Protein AF-A0A227J1J9-F1 (afdb_monomer)

pLDDT: mean 93.0, std 8.67, range [49.31, 98.5]

Nearest PDB structures (foldseek):
  1xea-assembly1_B  TM=9.736E-01  e=7.513E-14  Vibrio cholerae
  1tlt-assembly1_B  TM=8.132E-01  e=2.672E-05  Escherichia coli
  3uuw-assembly1_D  TM=7.881E-01  e=3.595E-04  Clostridioides difficile 630
  3gfg-assembly6_L  TM=7.152E-01  e=7.908E-02  Bacillus subtilis subsp. subtilis str. 168
  2ho5-assembly1_B  TM=6.022E-01  e=7.908E-02  Streptococcus pneumoniae

InterP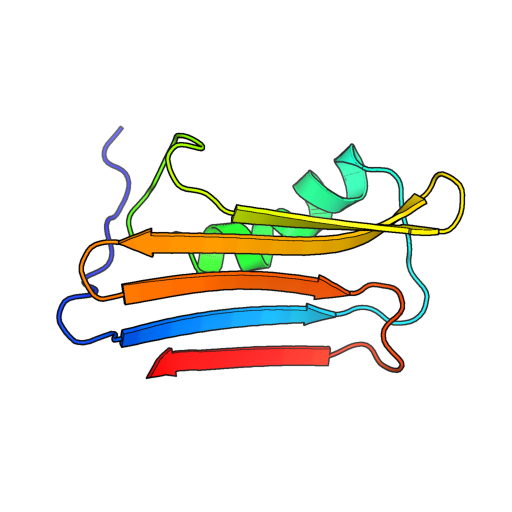ro domains:
  IPR048477 YceM-like, C-terminal domain [PF21378] (5-95)

Radius of gyration: 13.74 Å; Cα contacts (8 Å, |Δi|>4): 199; chains: 1; bounding box: 33×29×34 Å

Foldseek 3Di:
DDDQADDCPPWQEKEKEFEAAQDFAAPCCCVPVPLCVLVVVLVNHVDDDCPQKDWDWDDDVNTTQKIKIWHDDPNYIGIGIYGHNDNHGDIDIDID

Secondary structure (DSSP, 8-state):
--------TT-SEEEEEEE-BS--B-HHHHIIIIIHHHHHHH-TT---S-TT-EEEEEEETTEEEEEEEEEEETTEEEEEEEESSBSS-EEEEEE-

Solvent-accessible surface area (backbone atoms only — not comparable to full-atom values): 5329 Å² total; per-residue (Å²): 133,89,75,77,66,57,89,56,93,83,40,44,31,37,38,29,36,53,29,29,47,76,54,54,30,53,64,65,62,42,41,73,75,51,48,43,55,36,44,56,72,47,42,40,74,59,76,88,71,71,79,78,53,49,74,50,73,41,67,55,90,89,22,44,25,32,45,34,44,33,38,71,57,90,77,21,40,29,30,22,35,32,36,15,70,32,98,50,69,48,74,50,79,47,77,74

Structure (mmCIF, N/CA/C/O backbone):
data_AF-A0A227J1J9-F1
#
_entry.id   AF-A0A227J1J9-F1
#
loop_
_atom_site.group_PDB
_atom_site.id
_atom_site.type_symbol
_atom_site.label_atom_id
_atom_site.label_alt_id
_atom_site.label_comp_id
_atom_site.label_asym_id
_atom_site.label_entity_id
_atom_site.label_seq_id
_atom_site.pdbx_PDB_ins_code
_atom_site.Cartn_x
_atom_site.Cartn_y
_atom_site.Cartn_z
_atom_site.occupancy
_atom_site.B_iso_or_equiv
_atom_site.auth_seq_id
_atom_site.auth_comp_id
_atom_site.auth_asym_id
_atom_site.auth_atom_id
_atom_site.pdbx_PDB_model_num
ATOM 1 N N . PRO A 1 1 ? 5.794 19.411 -13.065 1.00 49.31 1 PRO A N 1
ATOM 2 C CA . PRO A 1 1 ? 6.723 18.953 -12.002 1.00 49.31 1 PRO A CA 1
ATOM 3 C C . PRO A 1 1 ? 7.280 17.568 -12.354 1.00 49.31 1 PRO A C 1
ATOM 5 O O . PRO A 1 1 ? 6.495 16.653 -12.576 1.00 49.31 1 PRO A O 1
ATOM 8 N N . ASN A 1 2 ? 8.602 17.431 -12.484 1.00 55.69 2 ASN A N 1
ATOM 9 C CA . ASN A 1 2 ? 9.237 16.139 -12.756 1.00 55.69 2 ASN A CA 1
ATOM 10 C C . ASN A 1 2 ? 9.247 15.314 -11.465 1.00 55.69 2 ASN A C 1
ATOM 12 O O . ASN A 1 2 ? 10.054 15.568 -10.576 1.00 55.69 2 ASN A O 1
ATOM 16 N N . VAL A 1 3 ? 8.318 14.367 -11.352 1.00 67.44 3 VAL A N 1
ATOM 17 C CA . VAL A 1 3 ? 8.352 13.332 -10.313 1.00 67.44 3 VAL A CA 1
ATOM 18 C C . VAL A 1 3 ? 9.520 12.388 -10.593 1.00 67.44 3 VAL A C 1
ATOM 20 O O . VAL A 1 3 ? 9.741 11.997 -11.742 1.00 67.44 3 VAL A O 1
ATOM 23 N N . GLN A 1 4 ? 10.296 12.057 -9.559 1.00 68.56 4 GLN A N 1
ATOM 24 C CA . GLN A 1 4 ? 11.349 11.049 -9.676 1.00 68.56 4 GLN A CA 1
ATOM 25 C C . GLN A 1 4 ? 10.710 9.702 -10.028 1.00 68.56 4 GLN A C 1
ATOM 27 O O . GLN A 1 4 ? 9.725 9.301 -9.415 1.00 68.56 4 GLN A O 1
ATOM 32 N N . LYS A 1 5 ? 11.266 9.021 -11.032 1.00 71.88 5 LYS A N 1
ATOM 33 C CA . LYS A 1 5 ? 10.906 7.646 -11.381 1.00 71.88 5 LYS A CA 1
ATOM 34 C C . LYS A 1 5 ? 12.068 6.746 -10.990 1.00 71.88 5 LYS A C 1
ATOM 36 O O . LYS A 1 5 ? 13.191 6.985 -11.431 1.00 71.88 5 LYS A O 1
ATOM 41 N N . GLY A 1 6 ? 11.798 5.758 -10.148 1.00 71.56 6 GLY A N 1
ATOM 42 C CA . GLY A 1 6 ? 12.745 4.700 -9.831 1.00 71.56 6 GLY A CA 1
ATOM 43 C C . GLY A 1 6 ? 12.923 3.754 -11.016 1.00 71.56 6 GLY A C 1
ATOM 44 O O . GLY A 1 6 ? 12.010 3.575 -11.825 1.00 71.56 6 GLY A O 1
ATOM 45 N N . ASP A 1 7 ? 14.103 3.148 -11.116 1.00 78.31 7 ASP A N 1
ATOM 46 C CA . ASP A 1 7 ? 14.348 2.061 -12.061 1.00 78.31 7 ASP A CA 1
ATOM 47 C C . ASP A 1 7 ? 13.851 0.736 -11.460 1.00 78.31 7 ASP A C 1
ATOM 49 O O . ASP A 1 7 ? 14.284 0.333 -10.380 1.00 78.31 7 ASP A O 1
ATOM 53 N N . VAL A 1 8 ? 12.922 0.074 -12.154 1.00 81.94 8 VAL A N 1
ATOM 54 C CA . VAL A 1 8 ? 12.316 -1.208 -11.750 1.00 81.94 8 VAL A CA 1
ATOM 55 C C . VAL A 1 8 ? 12.702 -2.366 -12.669 1.00 81.94 8 VAL A C 1
ATOM 57 O O . VAL A 1 8 ? 12.153 -3.454 -12.526 1.00 81.94 8 VAL A O 1
ATOM 60 N N . ALA A 1 9 ? 13.645 -2.176 -13.601 1.00 77.19 9 ALA A N 1
ATOM 61 C CA . ALA A 1 9 ? 13.917 -3.131 -14.681 1.00 77.19 9 ALA A CA 1
ATOM 62 C C . ALA A 1 9 ? 14.200 -4.575 -14.213 1.00 77.19 9 ALA A C 1
ATOM 64 O O . ALA A 1 9 ? 13.866 -5.526 -14.917 1.00 77.19 9 ALA A O 1
ATOM 65 N N . ASN A 1 10 ? 14.770 -4.746 -13.016 1.00 87.75 10 ASN A N 1
ATOM 66 C CA . ASN A 1 10 ? 15.103 -6.055 -12.442 1.00 87.75 10 ASN A CA 1
ATOM 67 C C . ASN A 1 10 ? 14.244 -6.443 -11.227 1.00 87.75 10 ASN A C 1
ATOM 69 O O . ASN A 1 10 ? 14.528 -7.450 -10.587 1.00 87.75 10 ASN A O 1
ATOM 73 N N . LEU A 1 11 ? 13.218 -5.657 -10.897 1.00 92.50 11 LEU A N 1
ATOM 74 C CA . LEU A 1 11 ? 12.350 -5.891 -9.748 1.00 92.50 11 LEU A CA 1
ATOM 75 C C . LEU A 1 11 ? 11.100 -6.648 -10.206 1.00 92.50 11 LEU A C 1
ATOM 77 O O . LEU A 1 11 ? 10.299 -6.129 -10.980 1.00 92.50 11 LEU A O 1
ATOM 81 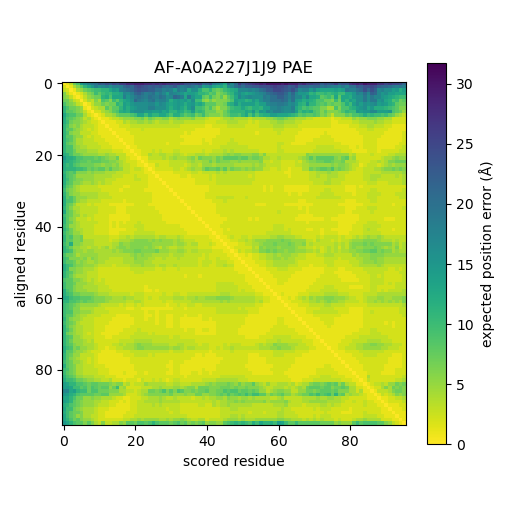N N . LYS A 1 12 ? 10.905 -7.875 -9.731 1.00 94.88 12 LYS A N 1
ATOM 82 C CA . LYS A 1 12 ? 9.696 -8.671 -9.986 1.00 94.88 12 LYS A CA 1
ATOM 83 C C . LYS A 1 12 ? 8.598 -8.376 -8.981 1.00 94.88 12 LYS A C 1
ATOM 85 O O . LYS A 1 12 ? 7.423 -8.386 -9.341 1.00 94.88 12 LYS A O 1
ATOM 90 N N . SER A 1 13 ? 8.952 -8.059 -7.741 1.00 96.25 13 SER A N 1
ATOM 91 C CA . SER A 1 13 ? 7.962 -7.592 -6.773 1.00 96.25 13 SER A CA 1
ATOM 92 C C . SER A 1 13 ? 8.555 -6.689 -5.710 1.00 96.25 13 SER A C 1
ATOM 94 O O . SER A 1 13 ? 9.650 -6.959 -5.225 1.00 96.25 13 SER A O 1
ATOM 96 N N . LEU A 1 14 ?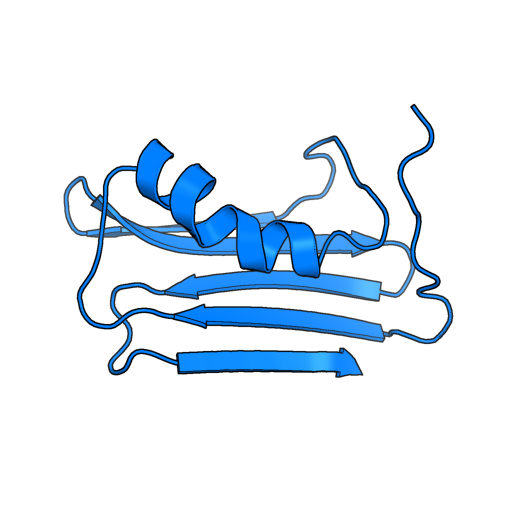 7.788 -5.689 -5.284 1.00 97.25 14 LEU A N 1
ATOM 97 C CA . LEU A 1 14 ? 8.051 -4.904 -4.087 1.00 97.25 14 LEU A CA 1
ATOM 98 C C . LEU A 1 14 ? 6.792 -4.869 -3.227 1.00 97.25 14 LEU A C 1
ATOM 100 O O . LEU A 1 14 ? 5.745 -4.368 -3.642 1.00 97.25 14 LEU A O 1
ATOM 104 N N . ARG A 1 15 ? 6.916 -5.396 -2.010 1.00 98.12 15 ARG A N 1
ATOM 105 C CA . ARG A 1 15 ? 5.855 -5.383 -1.010 1.00 98.12 15 ARG A CA 1
ATOM 106 C C . ARG A 1 15 ? 6.308 -4.663 0.244 1.00 98.12 15 ARG A C 1
ATOM 108 O O . ARG A 1 15 ? 7.352 -4.998 0.808 1.00 98.12 15 ARG A O 1
ATOM 115 N N . TRP A 1 16 ? 5.482 -3.733 0.705 1.00 98.38 16 TRP A N 1
ATOM 116 C CA . TRP A 1 16 ? 5.681 -3.033 1.965 1.00 98.38 16 TRP A CA 1
ATOM 117 C C . TRP A 1 16 ? 4.488 -3.256 2.887 1.00 98.38 16 TRP A C 1
ATOM 119 O O . TRP A 1 16 ? 3.357 -2.877 2.580 1.00 98.38 16 TRP A O 1
ATOM 129 N N . GLU A 1 17 ? 4.749 -3.877 4.032 1.00 98.12 17 GLU A N 1
ATOM 130 C CA . GLU A 1 17 ? 3.766 -4.137 5.078 1.00 98.12 17 GLU A CA 1
ATOM 131 C C . GLU A 1 17 ? 4.091 -3.270 6.290 1.00 98.12 17 GLU A C 1
ATOM 133 O O . GLU A 1 17 ? 5.164 -3.415 6.872 1.00 98.12 17 GLU A O 1
ATOM 138 N N . LYS A 1 18 ? 3.177 -2.384 6.688 1.00 97.75 18 LYS A N 1
ATOM 139 C CA . LYS A 1 18 ? 3.342 -1.511 7.858 1.00 97.75 18 LYS A CA 1
ATOM 140 C C . LYS A 1 18 ? 2.164 -1.709 8.796 1.00 97.75 18 LYS A C 1
ATOM 142 O O . LYS A 1 18 ? 1.140 -1.049 8.661 1.00 97.75 18 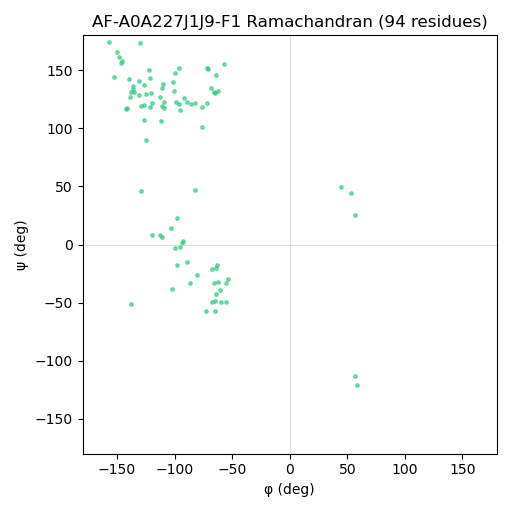LYS A O 1
ATOM 147 N N . ASN A 1 19 ? 2.280 -2.651 9.722 1.00 96.94 19 ASN A N 1
ATOM 148 C CA . ASN A 1 19 ? 1.181 -3.055 10.590 1.00 96.94 19 ASN A CA 1
ATOM 149 C C . ASN A 1 19 ? 1.231 -2.348 11.947 1.00 96.94 19 ASN A C 1
ATOM 151 O O . ASN A 1 19 ? 2.294 -1.995 12.462 1.00 96.94 19 ASN A O 1
ATOM 155 N N . ARG A 1 20 ? 0.059 -2.178 12.558 1.00 94.81 20 ARG A N 1
ATOM 156 C CA . ARG A 1 20 ? -0.099 -1.622 13.907 1.00 94.81 20 ARG A CA 1
ATOM 157 C C . ARG A 1 20 ? -0.837 -2.621 14.787 1.00 94.81 20 ARG A C 1
ATOM 159 O O . ARG A 1 20 ? -1.670 -3.382 14.298 1.00 94.81 20 ARG A O 1
ATOM 166 N N . HIS A 1 21 ? -0.548 -2.585 16.083 1.00 94.38 21 HIS A N 1
ATOM 167 C CA . HIS A 1 21 ? -1.299 -3.356 17.062 1.00 94.38 21 HIS A CA 1
ATOM 168 C C . HIS A 1 21 ? -2.548 -2.608 17.537 1.00 94.38 21 HIS A C 1
ATOM 170 O O . HIS A 1 21 ? -2.420 -1.522 18.100 1.00 94.38 21 HIS A O 1
ATOM 176 N N . ASN A 1 22 ? -3.720 -3.219 17.337 1.00 89.75 22 ASN A N 1
ATOM 177 C CA . ASN A 1 22 ? -5.023 -2.784 17.855 1.00 89.75 22 ASN A CA 1
ATOM 178 C C . ASN A 1 22 ? -5.293 -1.270 17.707 1.00 89.75 22 ASN A C 1
ATOM 180 O O . ASN A 1 22 ? -5.640 -0.586 18.669 1.00 89.75 22 ASN A O 1
ATOM 184 N N . LEU A 1 23 ? -5.079 -0.738 16.499 1.00 92.12 23 LEU A N 1
ATOM 185 C CA . LEU A 1 23 ? -5.201 0.689 16.184 1.00 92.12 23 LEU A CA 1
ATOM 186 C C . LEU A 1 23 ? -6.092 0.971 14.952 1.00 92.12 23 LEU A C 1
ATOM 188 O O . LEU A 1 23 ? -5.673 1.732 14.073 1.00 92.12 23 LEU A O 1
ATOM 192 N N . PRO A 1 24 ? -7.286 0.366 14.809 1.00 93.06 24 PRO A N 1
ATOM 193 C CA . PRO A 1 24 ? -8.212 0.753 13.743 1.00 93.06 24 PRO A CA 1
ATOM 194 C C . PRO A 1 24 ? -8.552 2.254 13.832 1.00 93.06 24 PRO A C 1
ATOM 196 O O . PRO A 1 24 ? -8.396 2.888 14.878 1.00 93.06 24 PRO A O 1
ATOM 199 N N . GLY A 1 25 ? -8.946 2.864 12.715 1.00 94.38 25 GLY A N 1
ATOM 200 C CA . GLY A 1 25 ? -9.162 4.313 12.680 1.00 94.38 25 GLY A CA 1
ATOM 201 C C . GLY A 1 25 ? -10.101 4.792 11.585 1.00 94.38 25 GLY A C 1
ATOM 202 O O . GLY A 1 25 ? -10.560 4.023 10.745 1.00 94.38 25 GLY A O 1
ATOM 203 N N . GLU A 1 26 ? -10.397 6.089 11.608 1.00 96.88 26 GLU A N 1
ATOM 204 C CA . GLU A 1 26 ? -11.172 6.750 10.556 1.00 96.88 26 GLU A CA 1
ATOM 205 C C . GLU A 1 26 ? -10.419 6.699 9.216 1.00 96.88 26 GLU A C 1
ATOM 207 O O . GLU A 1 26 ? -9.189 6.729 9.182 1.00 96.88 26 GLU A O 1
ATOM 212 N N . LEU A 1 27 ? -11.162 6.593 8.114 1.00 95.12 27 LEU A N 1
ATOM 213 C CA . LEU A 1 27 ? -10.643 6.362 6.768 1.00 95.12 27 LEU A CA 1
ATOM 214 C C . LEU A 1 27 ? -9.590 7.392 6.326 1.00 95.12 27 LEU A C 1
ATOM 216 O O . LEU A 1 27 ? -8.531 7.004 5.834 1.00 95.12 27 LEU A O 1
ATOM 220 N N . ARG A 1 28 ? -9.856 8.695 6.478 1.00 96.50 28 ARG A N 1
ATOM 221 C CA . ARG A 1 28 ? -8.935 9.756 6.041 1.00 96.50 28 ARG A CA 1
ATOM 222 C C . ARG A 1 28 ? -7.669 9.762 6.878 1.00 96.50 28 ARG A C 1
ATOM 224 O O . ARG A 1 28 ? -6.589 9.731 6.300 1.00 96.50 28 ARG A O 1
ATOM 231 N N . THR A 1 29 ? -7.789 9.741 8.202 1.00 95.75 29 THR A N 1
ATOM 232 C CA . THR A 1 29 ? -6.623 9.658 9.095 1.00 95.75 29 THR A CA 1
ATOM 233 C C . THR A 1 29 ? -5.826 8.378 8.839 1.00 95.75 29 THR A C 1
ATOM 235 O O . THR A 1 29 ? -4.600 8.396 8.812 1.00 95.75 29 THR A O 1
ATOM 238 N N . PHE A 1 30 ? -6.495 7.248 8.592 1.00 97.12 30 PHE A N 1
ATOM 239 C CA . PHE A 1 30 ? -5.814 5.996 8.275 1.00 97.12 30 PHE A CA 1
ATOM 240 C C . PHE A 1 30 ? -4.963 6.128 7.010 1.00 97.12 30 PHE A C 1
ATOM 242 O O . PHE A 1 30 ? -3.789 5.743 7.011 1.00 97.12 30 PHE A O 1
ATOM 249 N N . ILE A 1 31 ? -5.562 6.665 5.944 1.00 97.19 31 ILE A N 1
ATOM 250 C CA . ILE A 1 31 ? -4.930 6.753 4.630 1.00 97.19 31 ILE A CA 1
ATOM 251 C C . ILE A 1 31 ? -3.831 7.815 4.615 1.00 97.19 31 ILE A C 1
ATOM 253 O O . ILE A 1 31 ? -2.687 7.502 4.297 1.00 97.19 31 ILE A O 1
ATOM 257 N N . PHE A 1 32 ? -4.167 9.057 4.956 1.00 97.44 32 PHE A N 1
ATOM 258 C CA . PHE A 1 32 ? -3.286 10.204 4.739 1.00 97.44 32 PHE A CA 1
ATOM 259 C C . PHE A 1 32 ? -2.205 10.357 5.807 1.00 97.44 32 PHE A C 1
ATOM 261 O O . PHE A 1 32 ? -1.137 10.867 5.483 1.00 97.44 32 PHE A O 1
ATOM 268 N N . ASP A 1 33 ? -2.429 9.869 7.030 1.00 95.88 33 ASP A N 1
ATOM 269 C CA . ASP A 1 33 ? -1.454 10.057 8.112 1.00 95.88 33 ASP A CA 1
ATOM 270 C C . ASP A 1 33 ? -0.544 8.836 8.302 1.00 95.88 33 ASP A C 1
ATOM 272 O O . ASP A 1 33 ? 0.502 8.947 8.938 1.00 95.88 33 ASP A O 1
ATOM 276 N N . ASP A 1 34 ? -0.907 7.653 7.782 1.00 95.62 34 ASP A N 1
ATOM 277 C CA . ASP A 1 34 ? -0.101 6.438 7.982 1.00 95.62 34 ASP A CA 1
ATOM 278 C C . ASP A 1 34 ? 0.048 5.571 6.732 1.00 95.62 34 ASP A C 1
ATOM 280 O O . ASP A 1 34 ? 1.180 5.233 6.390 1.00 95.62 34 ASP A O 1
ATOM 284 N N . PHE A 1 35 ? -1.041 5.208 6.040 1.00 98.12 35 PHE A N 1
ATOM 285 C CA . PHE A 1 35 ? -0.963 4.324 4.865 1.00 98.12 35 PHE A CA 1
ATOM 286 C C . PHE A 1 35 ? -0.256 4.975 3.670 1.00 98.12 35 PHE A C 1
ATOM 288 O O . PHE A 1 35 ? 0.273 4.270 2.813 1.00 98.12 35 PHE A O 1
ATOM 295 N N . ILE A 1 36 ? -0.184 6.306 3.634 1.00 97.12 36 ILE A N 1
ATOM 296 C CA . ILE A 1 36 ? 0.592 7.038 2.635 1.00 97.12 36 ILE A CA 1
ATOM 297 C C . ILE A 1 36 ? 2.059 6.596 2.618 1.00 97.12 36 ILE A C 1
ATOM 299 O O . ILE A 1 36 ? 2.644 6.530 1.548 1.00 97.12 36 ILE A O 1
ATOM 303 N N . HIS A 1 37 ? 2.633 6.210 3.764 1.00 96.25 37 HIS A N 1
ATOM 304 C CA . HIS A 1 37 ? 4.033 5.792 3.850 1.00 96.25 37 HIS A CA 1
ATOM 305 C C . HIS A 1 37 ? 4.315 4.499 3.065 1.00 96.25 37 HIS A C 1
ATOM 307 O O . HIS A 1 37 ? 5.158 4.545 2.169 1.00 96.25 37 HIS A O 1
ATOM 313 N N . PRO A 1 38 ? 3.638 3.354 3.318 1.00 97.25 38 PRO A N 1
ATOM 314 C CA . PRO A 1 38 ? 3.843 2.166 2.496 1.00 97.25 38 PRO A CA 1
ATOM 315 C C . PRO A 1 38 ? 3.364 2.374 1.053 1.00 97.25 38 PRO A C 1
ATOM 317 O O . PRO A 1 38 ? 3.986 1.830 0.148 1.00 97.25 38 PRO A O 1
ATOM 320 N N . LEU A 1 39 ? 2.311 3.169 0.814 1.00 97.50 39 LEU A N 1
ATOM 321 C CA . LEU A 1 39 ? 1.813 3.439 -0.540 1.00 97.50 39 LEU A CA 1
ATOM 322 C C . LEU A 1 39 ? 2.826 4.213 -1.396 1.00 97.50 39 LEU A C 1
ATOM 324 O O . LEU A 1 39 ? 3.107 3.803 -2.519 1.00 97.50 39 LEU A O 1
ATOM 328 N N . ASP A 1 40 ? 3.384 5.302 -0.870 1.00 95.62 40 ASP A N 1
ATOM 329 C CA . ASP A 1 40 ? 4.417 6.099 -1.538 1.00 95.62 40 ASP A CA 1
ATOM 330 C C . ASP A 1 40 ? 5.693 5.277 -1.744 1.00 95.62 40 ASP A C 1
ATOM 332 O O . ASP A 1 40 ? 6.246 5.241 -2.841 1.00 95.62 40 ASP A O 1
ATOM 336 N N . SER A 1 41 ? 6.088 4.499 -0.730 1.00 95.25 41 SER A N 1
ATOM 337 C CA . SER A 1 41 ? 7.308 3.687 -0.782 1.00 95.25 41 SER A CA 1
ATOM 338 C C . SER A 1 41 ? 7.287 2.617 -1.878 1.00 95.25 41 SER A C 1
ATOM 340 O O . SER A 1 41 ? 8.334 2.300 -2.440 1.00 95.25 41 SER A O 1
ATOM 342 N N . VAL A 1 42 ? 6.116 2.050 -2.203 1.00 96.06 42 VAL A N 1
ATOM 343 C CA . VAL A 1 42 ? 5.984 1.091 -3.316 1.00 96.06 42 VAL A CA 1
ATOM 344 C C . VAL A 1 42 ? 5.680 1.774 -4.655 1.00 96.06 42 VAL A C 1
ATOM 346 O O . VAL A 1 42 ? 5.866 1.157 -5.702 1.00 96.06 42 VAL A O 1
ATOM 349 N N . ASN A 1 43 ? 5.271 3.051 -4.668 1.00 95.31 43 ASN A N 1
ATOM 350 C CA . ASN A 1 43 ? 4.939 3.803 -5.883 1.00 95.31 43 ASN A CA 1
ATOM 351 C C . ASN A 1 43 ? 6.160 4.387 -6.612 1.00 95.31 43 ASN A C 1
ATOM 353 O O . ASN A 1 43 ? 6.166 5.528 -7.074 1.00 95.31 43 ASN A O 1
ATOM 357 N N . VAL A 1 44 ? 7.186 3.560 -6.797 1.00 91.94 44 VAL A N 1
ATOM 358 C CA . VAL A 1 44 ? 8.451 3.933 -7.450 1.00 91.94 4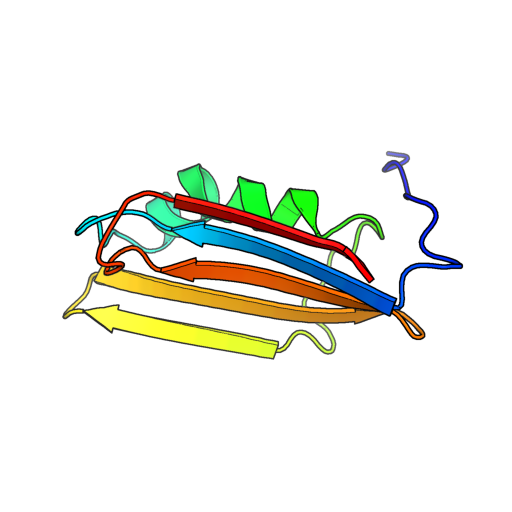4 VAL A CA 1
ATOM 359 C C . VAL A 1 44 ? 8.288 4.349 -8.920 1.00 91.94 44 VAL A C 1
ATOM 361 O O . VAL A 1 44 ? 9.162 5.004 -9.483 1.00 91.94 44 VAL A O 1
ATOM 364 N N . VAL A 1 45 ? 7.157 4.008 -9.545 1.00 90.12 45 VAL A N 1
ATOM 365 C CA . VAL A 1 45 ? 6.827 4.350 -10.941 1.00 90.12 45 VAL A CA 1
ATOM 366 C C . VAL A 1 45 ? 6.011 5.641 -11.077 1.00 90.12 45 VAL A C 1
ATOM 368 O O . VAL A 1 45 ? 5.663 6.028 -12.194 1.00 90.12 45 VAL A O 1
ATOM 371 N N . ALA A 1 46 ? 5.714 6.312 -9.958 1.00 90.12 46 ALA A N 1
ATOM 372 C CA . ALA A 1 46 ? 4.923 7.538 -9.894 1.00 90.12 46 ALA A CA 1
ATOM 373 C C . ALA A 1 46 ? 3.553 7.420 -10.595 1.00 90.12 46 ALA A C 1
AT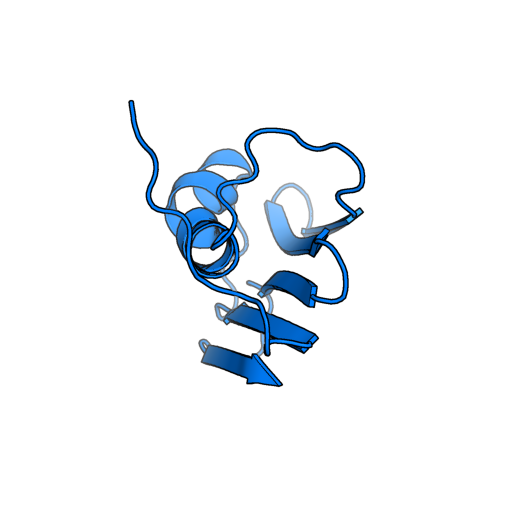OM 375 O O . ALA A 1 46 ? 3.136 8.314 -11.339 1.00 90.12 46 ALA A O 1
ATOM 376 N N . LYS A 1 47 ? 2.843 6.305 -10.369 1.00 92.25 47 LYS A N 1
ATOM 377 C CA . LYS A 1 47 ? 1.458 6.128 -10.825 1.00 92.25 47 LYS A CA 1
ATOM 378 C C . LYS A 1 47 ? 0.565 7.141 -10.106 1.00 92.25 47 LYS A C 1
ATOM 380 O O . LYS A 1 47 ? 0.628 7.260 -8.884 1.00 92.25 47 LYS A O 1
ATOM 385 N N . ALA A 1 48 ? -0.251 7.865 -10.870 1.00 91.81 48 ALA A N 1
ATOM 386 C CA . ALA A 1 48 ? -1.087 8.965 -10.376 1.00 91.81 48 ALA A CA 1
ATOM 387 C C . ALA A 1 48 ? -2.596 8.743 -10.600 1.00 91.81 48 ALA A C 1
ATOM 389 O O . ALA A 1 48 ? -3.398 9.646 -10.372 1.00 91.81 48 ALA A O 1
ATOM 390 N N . ASP A 1 49 ? -2.986 7.551 -11.048 1.00 94.06 49 ASP A N 1
ATOM 391 C CA . ASP A 1 49 ? -4.371 7.134 -11.261 1.00 94.06 49 ASP A CA 1
ATOM 392 C C . ASP A 1 49 ? -4.634 5.774 -10.590 1.00 94.06 49 ASP A C 1
ATOM 394 O O . ASP A 1 49 ? -3.718 5.121 -10.085 1.00 94.06 49 ASP A O 1
ATOM 398 N N . LEU A 1 50 ? -5.897 5.345 -10.587 1.00 94.19 50 LEU A N 1
ATOM 399 C CA . LEU A 1 50 ? -6.328 4.065 -10.015 1.00 94.19 50 LEU A CA 1
ATOM 400 C C . LEU A 1 50 ? -6.600 2.986 -11.076 1.00 94.19 50 LEU A C 1
ATOM 402 O O . LEU A 1 50 ? -7.224 1.972 -10.771 1.00 94.19 50 LEU A O 1
ATOM 406 N N . GLN A 1 51 ? -6.160 3.183 -12.323 1.00 94.81 51 GLN A N 1
ATOM 407 C CA . GLN A 1 51 ? -6.383 2.202 -13.385 1.00 94.81 51 GLN A CA 1
ATOM 408 C C . GLN A 1 51 ? -5.620 0.907 -13.074 1.00 94.81 51 GLN A C 1
ATOM 410 O O . GLN A 1 51 ? -4.438 0.961 -12.737 1.00 94.81 51 GLN A O 1
ATOM 415 N N . ASP A 1 52 ? -6.287 -0.244 -13.168 1.00 95.12 52 ASP A N 1
ATOM 416 C CA . ASP A 1 52 ? -5.715 -1.570 -12.876 1.00 95.12 52 ASP A CA 1
ATOM 417 C C . ASP A 1 52 ? -5.128 -1.713 -11.455 1.00 95.12 52 ASP A C 1
ATOM 419 O O . ASP A 1 52 ? -4.250 -2.540 -11.200 1.00 95.12 52 ASP A O 1
ATOM 423 N N . VAL A 1 53 ? -5.621 -0.907 -10.509 1.00 97.62 53 VAL A N 1
ATOM 424 C CA . VAL A 1 53 ? -5.298 -1.033 -9.085 1.00 97.62 53 VAL A CA 1
ATOM 425 C C . VAL A 1 53 ? -6.328 -1.934 -8.414 1.00 97.62 53 VAL A C 1
ATOM 427 O O . VAL A 1 53 ? -7.532 -1.687 -8.471 1.00 97.62 53 VAL A O 1
ATOM 430 N N . TYR A 1 54 ? -5.849 -2.965 -7.730 1.00 98.19 54 TYR A N 1
ATOM 431 C CA . TYR A 1 54 ? -6.656 -3.851 -6.908 1.00 98.19 54 TYR A CA 1
ATOM 432 C C . TYR A 1 54 ? -6.607 -3.400 -5.447 1.00 98.19 54 TYR A C 1
ATOM 434 O O . TYR A 1 54 ? -5.533 -3.321 -4.846 1.00 98.19 54 TYR A O 1
ATOM 442 N N . ILE A 1 55 ? -7.776 -3.092 -4.883 1.00 98.06 55 ILE A N 1
ATOM 443 C CA . ILE A 1 55 ? -7.918 -2.585 -3.516 1.00 98.06 55 ILE A CA 1
ATOM 444 C C . ILE A 1 55 ? -8.769 -3.562 -2.714 1.00 98.06 55 ILE A C 1
ATOM 446 O O . ILE A 1 55 ? -9.933 -3.792 -3.045 1.00 98.06 55 ILE A O 1
ATOM 450 N N . THR A 1 56 ? -8.221 -4.080 -1.618 1.00 98.31 56 THR A N 1
ATOM 451 C CA . THR A 1 56 ? -8.989 -4.838 -0.623 1.00 98.31 56 THR A CA 1
ATOM 452 C C . THR A 1 56 ? -8.889 -4.174 0.732 1.00 98.31 56 THR A C 1
ATOM 454 O O . THR A 1 56 ? -7.854 -3.627 1.104 1.00 98.31 56 THR A O 1
ATOM 457 N N . HIS A 1 57 ? -9.985 -4.201 1.477 1.00 97.75 57 HIS A N 1
ATOM 458 C CA . HIS A 1 57 ? -10.075 -3.519 2.755 1.00 97.75 57 HIS A CA 1
ATOM 459 C C . HIS A 1 57 ? -10.955 -4.301 3.726 1.00 97.75 57 HIS A C 1
ATOM 461 O O . HIS A 1 57 ? -11.804 -5.094 3.322 1.00 97.75 57 HIS A O 1
ATOM 467 N N . GLN A 1 58 ? -10.750 -4.054 5.014 1.00 97.81 58 GLN A N 1
ATOM 468 C CA . GLN A 1 58 ? -11.546 -4.627 6.089 1.00 97.81 58 GLN A CA 1
ATOM 469 C C . GLN A 1 58 ? -11.881 -3.541 7.103 1.00 97.81 58 GLN A C 1
ATOM 471 O O . GLN A 1 58 ? -10.986 -2.836 7.574 1.00 97.81 58 GLN A O 1
ATOM 476 N N . PHE A 1 59 ? -13.156 -3.454 7.469 1.00 96.88 59 PHE A N 1
ATOM 477 C CA . PHE A 1 59 ? -13.628 -2.613 8.561 1.00 96.88 59 PHE A CA 1
ATOM 478 C C . PHE A 1 59 ? -13.839 -3.437 9.833 1.00 96.88 59 PHE A C 1
ATOM 480 O O . PHE A 1 59 ? -14.235 -4.602 9.771 1.00 96.88 59 PHE A O 1
ATOM 487 N N . ASP A 1 60 ? -13.602 -2.802 10.975 1.00 94.38 60 ASP A N 1
ATOM 488 C CA . ASP A 1 60 ? -14.104 -3.215 12.279 1.00 94.38 60 ASP A CA 1
ATOM 489 C C . ASP A 1 60 ? -15.124 -2.173 12.752 1.00 94.38 60 ASP A C 1
ATOM 491 O O . ASP A 1 60 ? -14.790 -1.021 13.046 1.00 94.38 60 ASP A O 1
ATOM 495 N N . GLY A 1 61 ? -16.404 -2.544 12.709 1.00 94.75 61 GLY A N 1
ATOM 496 C CA . GLY A 1 61 ? -17.504 -1.597 12.846 1.00 94.75 61 GLY A CA 1
ATOM 497 C C . GLY A 1 61 ? -17.423 -0.491 11.789 1.00 94.75 61 GLY A C 1
ATOM 498 O O . GLY A 1 61 ? -17.593 -0.742 10.599 1.00 94.75 61 GLY A O 1
ATOM 499 N N . GLN A 1 62 ? -17.172 0.742 12.233 1.00 94.81 62 GLN A N 1
ATOM 500 C CA . GLN A 1 62 ? -17.034 1.918 11.362 1.00 94.81 62 GLN A CA 1
ATOM 501 C C . GLN A 1 62 ? -15.577 2.309 11.082 1.00 94.81 62 GLN A C 1
ATOM 503 O O . GLN A 1 62 ? -15.327 3.260 10.344 1.00 94.81 62 GLN A O 1
ATOM 508 N N . GLN A 1 63 ? -14.613 1.613 11.681 1.00 96.12 63 GLN A N 1
ATOM 509 C CA . GLN A 1 63 ? -13.202 1.956 11.579 1.00 96.12 63 GLN A CA 1
ATOM 510 C C . GLN A 1 63 ? -12.501 1.054 10.568 1.00 96.12 63 GLN A C 1
ATOM 512 O O . GLN A 1 63 ? -12.747 -0.149 10.511 1.00 96.12 63 GLN A O 1
ATOM 517 N N . LEU A 1 64 ? -11.609 1.627 9.765 1.00 97.69 64 LEU A N 1
ATOM 518 C CA . LEU A 1 64 ? -10.773 0.869 8.849 1.00 97.69 64 LEU A CA 1
ATOM 519 C C . LEU A 1 64 ? -9.711 0.111 9.656 1.00 97.69 64 LEU A C 1
ATOM 521 O O . LEU A 1 64 ? -8.923 0.710 10.391 1.00 97.69 64 LEU A O 1
ATOM 525 N N . ALA A 1 65 ? -9.705 -1.213 9.516 1.00 97.25 65 ALA A N 1
ATOM 526 C CA . ALA A 1 65 ? -8.793 -2.113 10.213 1.00 97.25 65 ALA A CA 1
ATOM 527 C C . ALA A 1 65 ? -7.658 -2.594 9.303 1.00 97.25 65 ALA A C 1
ATOM 529 O O . ALA A 1 65 ? -6.516 -2.692 9.749 1.00 97.25 65 ALA A O 1
ATOM 530 N N . ARG A 1 66 ? -7.945 -2.867 8.026 1.00 97.88 66 ARG A N 1
ATOM 531 C CA . ARG A 1 66 ? -6.942 -3.302 7.048 1.00 97.88 66 ARG A CA 1
ATOM 532 C C . ARG A 1 66 ? -7.157 -2.642 5.696 1.00 97.88 66 ARG A C 1
ATOM 534 O O . ARG A 1 66 ? -8.296 -2.506 5.255 1.00 97.88 66 ARG A O 1
ATOM 541 N N . LEU A 1 67 ? -6.056 -2.303 5.036 1.00 98.50 67 LEU A N 1
ATOM 542 C CA . LEU A 1 67 ? -6.026 -1.843 3.656 1.00 98.50 67 LEU A CA 1
ATOM 543 C C . LEU A 1 67 ? -4.859 -2.498 2.916 1.00 98.50 67 LEU A C 1
ATOM 545 O O . LEU A 1 67 ? -3.725 -2.488 3.395 1.00 98.50 67 LEU A O 1
ATOM 549 N N . ASP A 1 68 ? -5.154 -3.032 1.739 1.00 98.50 68 ASP A N 1
ATOM 550 C CA . ASP A 1 68 ? -4.194 -3.535 0.770 1.00 98.50 68 ASP A CA 1
ATOM 551 C C . ASP A 1 68 ? -4.442 -2.835 -0.564 1.00 98.50 68 ASP A C 1
ATOM 553 O O . ASP A 1 68 ? -5.571 -2.805 -1.060 1.00 98.50 68 ASP A O 1
ATOM 557 N N . VAL A 1 69 ? -3.379 -2.295 -1.149 1.00 98.44 69 VAL A N 1
ATOM 558 C CA . VAL A 1 69 ? -3.391 -1.676 -2.474 1.00 98.44 69 VAL A CA 1
ATOM 559 C C . VAL A 1 69 ? -2.297 -2.327 -3.300 1.00 98.44 69 VAL A C 1
ATOM 561 O O . VAL A 1 69 ? -1.122 -2.273 -2.935 1.00 98.44 69 VAL A O 1
ATOM 564 N N . GLN A 1 70 ? -2.687 -2.949 -4.406 1.00 98.25 70 GLN A N 1
ATOM 565 C CA . GLN A 1 70 ? -1.789 -3.687 -5.281 1.00 98.25 70 GLN A CA 1
ATOM 566 C C . GLN A 1 70 ? -1.998 -3.276 -6.733 1.00 98.25 70 GLN A C 1
ATOM 568 O O . GLN A 1 70 ? -3.129 -3.114 -7.181 1.00 98.25 70 GLN A O 1
ATOM 573 N N . TRP A 1 71 ? -0.916 -3.165 -7.491 1.00 97.81 71 TRP A N 1
ATOM 574 C CA . TRP A 1 71 ? -0.985 -3.043 -8.943 1.00 97.81 71 TRP A CA 1
ATOM 575 C C . TRP A 1 71 ? 0.246 -3.657 -9.597 1.00 97.81 71 TRP A C 1
ATOM 577 O O . TRP A 1 71 ? 1.251 -3.939 -8.942 1.00 97.81 71 TRP A O 1
ATOM 587 N N . GLN A 1 72 ? 0.156 -3.867 -10.904 1.00 95.69 72 GLN A N 1
ATOM 588 C CA . GLN A 1 72 ? 1.261 -4.354 -11.714 1.00 95.69 72 GLN A CA 1
ATOM 589 C C . GLN A 1 72 ? 1.755 -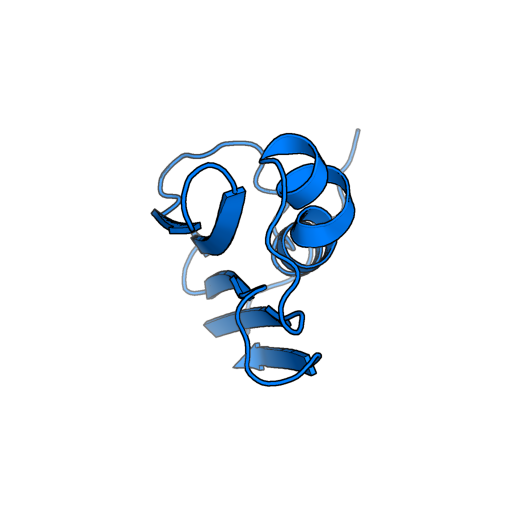3.239 -12.640 1.00 95.69 72 GLN A C 1
ATOM 591 O O . GLN A 1 72 ? 0.962 -2.498 -13.222 1.00 95.69 72 GLN A O 1
ATOM 596 N N . HIS A 1 73 ? 3.072 -3.112 -12.777 1.00 93.75 73 HIS A N 1
ATOM 597 C CA . HIS A 1 73 ? 3.714 -2.238 -13.752 1.00 93.75 73 HIS A CA 1
ATOM 598 C C . HIS A 1 73 ? 4.712 -3.053 -14.575 1.00 93.75 73 HIS A C 1
ATOM 600 O O . HIS A 1 73 ? 5.759 -3.447 -14.067 1.00 93.75 73 HIS A O 1
ATOM 606 N N . GLY A 1 74 ? 4.381 -3.337 -15.837 1.00 92.62 74 GLY A N 1
ATOM 607 C CA . GLY A 1 74 ? 5.154 -4.291 -16.638 1.00 92.62 74 GLY A CA 1
ATOM 608 C C . GLY A 1 74 ? 5.186 -5.664 -15.959 1.00 92.62 74 GLY A C 1
ATOM 609 O O . GLY A 1 74 ? 4.136 -6.230 -15.668 1.00 92.62 74 GLY A O 1
ATOM 610 N N . ASP A 1 75 ? 6.380 -6.162 -15.647 1.00 92.56 75 ASP A N 1
ATOM 611 C CA . ASP A 1 75 ? 6.587 -7.433 -14.933 1.00 92.56 75 ASP A CA 1
ATOM 612 C C . ASP A 1 75 ? 6.700 -7.275 -13.405 1.00 92.56 75 ASP A C 1
ATOM 614 O O . ASP A 1 75 ? 6.967 -8.253 -12.705 1.00 92.56 75 ASP A O 1
ATOM 618 N N . THR A 1 76 ? 6.551 -6.055 -12.881 1.00 95.62 76 THR A N 1
ATOM 619 C CA . THR A 1 76 ? 6.750 -5.747 -11.462 1.00 95.62 76 THR A CA 1
ATOM 620 C C . THR A 1 76 ? 5.418 -5.688 -10.722 1.00 95.62 76 THR A C 1
ATOM 622 O O . THR A 1 76 ? 4.552 -4.876 -11.055 1.00 95.62 76 THR A O 1
ATOM 625 N N . LEU A 1 77 ? 5.264 -6.500 -9.676 1.00 96.88 77 LEU A N 1
ATOM 626 C CA . LEU A 1 77 ? 4.138 -6.431 -8.744 1.00 96.88 77 LEU A CA 1
ATOM 627 C C . LEU A 1 77 ? 4.444 -5.468 -7.588 1.00 96.88 77 LEU A C 1
ATOM 629 O O . LEU A 1 77 ? 5.406 -5.671 -6.850 1.00 96.88 77 LEU A O 1
ATOM 633 N N . LEU A 1 78 ? 3.613 -4.447 -7.395 1.00 97.56 78 LEU A N 1
ATOM 634 C CA . LEU A 1 78 ? 3.756 -3.449 -6.332 1.00 97.56 78 LEU A CA 1
ATOM 635 C C . LEU A 1 78 ? 2.599 -3.596 -5.343 1.00 97.56 78 LEU A C 1
ATOM 637 O O . LEU A 1 78 ? 1.438 -3.618 -5.754 1.00 97.56 78 LEU A O 1
ATOM 641 N N . HIS A 1 79 ? 2.899 -3.732 -4.048 1.00 98.25 79 HIS A N 1
ATOM 642 C CA . HIS A 1 79 ? 1.887 -4.005 -3.020 1.00 98.25 79 HIS A CA 1
ATOM 643 C C . HIS A 1 79 ? 2.168 -3.267 -1.708 1.00 98.25 79 HIS A C 1
ATOM 645 O O . HIS A 1 79 ? 3.143 -3.550 -1.014 1.00 98.25 79 HIS A O 1
ATOM 651 N N . ALA A 1 80 ? 1.268 -2.361 -1.333 1.00 98.44 80 ALA A N 1
ATOM 652 C CA . ALA A 1 80 ? 1.228 -1.742 -0.014 1.00 98.44 80 ALA A CA 1
ATOM 653 C C . ALA A 1 80 ? 0.154 -2.412 0.849 1.00 98.44 80 ALA A C 1
ATOM 655 O O . ALA A 1 80 ? -0.985 -2.581 0.412 1.00 98.44 80 ALA A O 1
ATOM 656 N N . SER A 1 81 ? 0.505 -2.765 2.083 1.00 98.38 81 SER A N 1
ATOM 657 C CA . SER A 1 81 ? -0.387 -3.426 3.037 1.00 98.38 81 SER A CA 1
ATOM 658 C C . SER A 1 81 ? -0.247 -2.807 4.424 1.00 98.38 81 SER A C 1
ATOM 660 O O . SER A 1 81 ? 0.856 -2.553 4.915 1.00 98.38 81 SER A O 1
ATOM 662 N N . MET A 1 82 ? -1.378 -2.585 5.081 1.00 98.38 82 MET A N 1
ATOM 663 C CA . MET A 1 82 ? -1.440 -2.168 6.475 1.00 98.38 82 MET A CA 1
ATOM 664 C C . MET A 1 82 ? -2.594 -2.879 7.155 1.00 98.38 82 MET A C 1
ATOM 666 O O . MET A 1 82 ? -3.755 -2.662 6.816 1.00 98.38 82 MET A O 1
ATOM 670 N N . ASN A 1 83 ? -2.272 -3.690 8.156 1.00 97.31 83 ASN A N 1
ATOM 671 C CA . ASN A 1 83 ? -3.230 -4.240 9.099 1.00 97.31 83 ASN A CA 1
ATOM 672 C C . ASN A 1 83 ? -3.021 -3.579 10.464 1.00 97.31 83 ASN A C 1
ATOM 674 O O . ASN A 1 83 ? -1.959 -3.709 11.071 1.00 97.31 83 ASN A O 1
ATOM 678 N N . ARG A 1 84 ? -4.029 -2.861 10.951 1.00 94.88 84 ARG A N 1
ATOM 679 C CA . ARG A 1 84 ? -4.023 -2.236 12.277 1.00 94.88 84 ARG A CA 1
ATOM 680 C C . ARG A 1 84 ? -4.693 -3.079 13.359 1.00 94.88 84 ARG A C 1
ATOM 682 O O . ARG A 1 84 ? -4.636 -2.707 14.524 1.00 94.88 84 ARG A O 1
ATOM 689 N N . HIS A 1 85 ? -5.236 -4.236 12.991 1.00 91.88 85 HIS A N 1
ATOM 690 C CA . HIS A 1 85 ? -5.620 -5.319 13.901 1.00 91.88 85 HIS A CA 1
ATOM 691 C C . HIS A 1 85 ? -4.558 -6.415 13.984 1.00 91.88 85 HIS A C 1
ATOM 693 O O . HIS A 1 85 ? -4.839 -7.565 14.317 1.00 91.88 85 HIS A O 1
ATOM 699 N N . PHE A 1 86 ? -3.309 -6.084 13.661 1.00 87.88 86 PHE A N 1
ATOM 700 C CA . PHE A 1 86 ? -2.231 -7.055 13.721 1.00 87.88 86 PHE A CA 1
ATOM 701 C C . PHE A 1 86 ? -1.867 -7.374 15.175 1.00 87.88 86 PHE A C 1
ATOM 703 O O . PHE A 1 86 ? -2.010 -6.549 16.081 1.00 87.88 86 PHE A O 1
ATOM 710 N N . GLY A 1 87 ? -1.360 -8.582 15.417 1.00 89.12 87 GLY A N 1
ATOM 711 C CA . GLY A 1 87 ? -0.996 -9.017 16.770 1.00 89.12 87 GLY A CA 1
ATOM 712 C C . GLY A 1 87 ? 0.144 -8.205 17.396 1.00 89.12 87 GLY A C 1
ATOM 713 O O . GLY A 1 87 ? 0.269 -8.183 18.613 1.00 89.12 87 GLY A O 1
ATOM 714 N N . ILE A 1 88 ? 0.949 -7.521 16.576 1.00 88.81 88 ILE A N 1
ATOM 715 C CA . ILE A 1 88 ? 2.093 -6.697 16.984 1.00 88.81 88 ILE A CA 1
ATOM 716 C C . ILE A 1 88 ? 2.258 -5.495 16.042 1.00 88.81 88 ILE A C 1
ATOM 718 O O . ILE A 1 88 ? 1.852 -5.542 14.885 1.00 88.81 88 ILE A O 1
ATOM 722 N N . THR A 1 89 ? 2.899 -4.421 16.500 1.00 94.69 89 THR A N 1
ATOM 723 C CA . THR A 1 89 ? 3.375 -3.373 15.584 1.00 94.69 89 THR A CA 1
ATOM 724 C C . THR A 1 89 ? 4.630 -3.887 14.890 1.00 94.69 89 THR A C 1
ATOM 726 O O . THR A 1 89 ? 5.616 -4.193 15.560 1.00 94.69 89 THR A O 1
ATOM 729 N N . ASN A 1 90 ? 4.596 -4.016 13.565 1.00 96.06 90 ASN A N 1
ATOM 730 C CA . ASN A 1 90 ? 5.752 -4.444 12.789 1.00 96.06 90 ASN A CA 1
ATOM 731 C C . ASN A 1 90 ? 5.771 -3.807 11.401 1.00 96.06 90 ASN A C 1
ATOM 733 O O . ASN A 1 90 ? 4.762 -3.321 10.893 1.00 96.06 90 ASN A O 1
ATOM 737 N N . GLU A 1 91 ? 6.947 -3.836 10.796 1.00 96.88 91 GLU A N 1
ATOM 738 C CA . GLU A 1 91 ? 7.164 -3.357 9.444 1.00 96.88 91 GLU A CA 1
ATOM 739 C C . GLU A 1 91 ? 8.037 -4.363 8.701 1.00 96.88 91 GLU A C 1
ATOM 741 O O . GLU A 1 91 ? 9.017 -4.874 9.250 1.00 96.88 91 GLU A O 1
ATOM 746 N N . ARG A 1 92 ? 7.645 -4.703 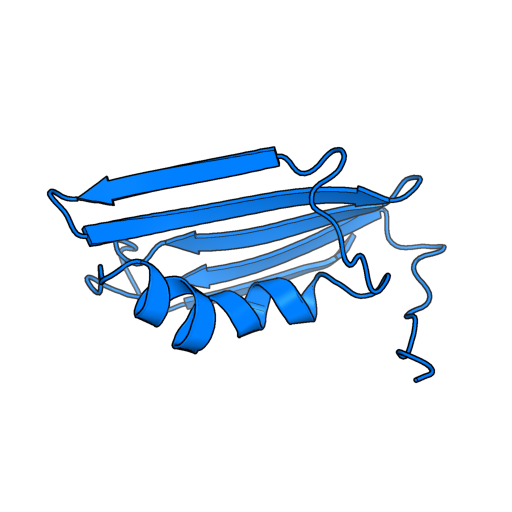7.472 1.00 96.88 92 ARG A N 1
ATOM 747 C CA . ARG A 1 92 ? 8.351 -5.668 6.632 1.00 96.88 92 ARG A CA 1
ATOM 748 C C . ARG A 1 92 ? 8.389 -5.172 5.196 1.00 96.88 92 ARG A C 1
ATOM 750 O O . ARG A 1 92 ? 7.350 -4.920 4.593 1.00 96.88 92 ARG A O 1
ATOM 757 N N . VAL A 1 93 ? 9.594 -5.134 4.643 1.00 96.94 93 VAL A N 1
ATOM 758 C CA . VAL A 1 93 ? 9.838 -4.852 3.228 1.00 96.94 93 VAL A CA 1
ATOM 759 C C . VAL A 1 93 ? 10.335 -6.124 2.559 1.00 96.94 93 VAL A C 1
ATOM 761 O O . VAL A 1 93 ? 11.182 -6.834 3.107 1.00 96.94 93 VAL A O 1
ATOM 764 N N . GLN A 1 94 ? 9.785 -6.441 1.393 1.00 96.88 94 GLN A N 1
ATOM 765 C CA . GLN A 1 94 ? 10.217 -7.564 0.570 1.00 96.88 94 GLN A CA 1
ATOM 766 C C . GLN A 1 94 ? 10.408 -7.095 -0.865 1.00 96.88 94 GLN A C 1
ATOM 768 O O . GLN A 1 94 ? 9.499 -6.506 -1.443 1.00 96.88 94 GLN A O 1
ATOM 773 N N . ALA A 1 95 ? 11.576 -7.394 -1.421 1.00 94.31 95 ALA A N 1
ATOM 774 C CA . ALA A 1 95 ? 11.909 -7.163 -2.816 1.00 94.31 95 ALA A CA 1
ATOM 775 C C . ALA A 1 95 ? 12.418 -8.474 -3.428 1.00 94.31 95 ALA A C 1
ATOM 777 O O . ALA A 1 95 ? 13.178 -9.200 -2.777 1.00 94.31 95 ALA A O 1
ATOM 778 N N . CYS A 1 96 ? 11.974 -8.787 -4.642 1.00 89.31 96 CYS A N 1
ATO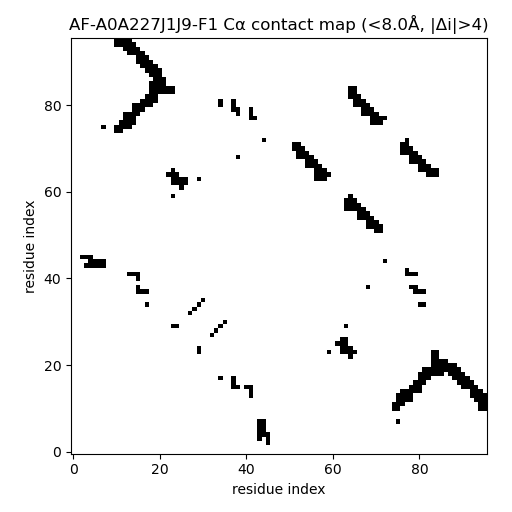M 779 C CA . CYS A 1 96 ? 12.404 -9.948 -5.425 1.00 89.31 96 CYS A CA 1
ATOM 780 C C . CYS A 1 96 ? 12.627 -9.546 -6.874 1.00 89.31 96 CYS A C 1
ATOM 782 O O . CYS A 1 96 ? 11.875 -8.659 -7.341 1.00 89.31 96 CYS A O 1
#

Sequence (96 aa):
PNVQKGDVANLKSLRWEKNRHNLPGELRTFIFDDFIHPLDSVNVVAKADLQDVYITHQFDGQQLARLDVQWQHGDTLLHASMNRHFGITNERVQAC

Mean predicted aligned error: 4.13 Å

Organism: Vibrio parahaemolyticus (NCBI:txid670)